Protein AF-A0A4Q7YV19-F1 (afdb_monomer)

pLDDT: mean 83.61, std 12.33, range [36.56, 94.12]

Radius of gyration: 17.51 Å; Cα contacts (8 Å, |Δi|>4): 183; chains: 1; bounding box: 44×40×46 Å

Nearest PDB structures (foldseek):
  6r10-assembly1_G  TM=2.548E-01  e=1.501E+00  Thermus thermophilus HB8
  8s89-assembly1_A  TM=2.712E-01  e=4.391E+00  synthetic construct
  7y4l-assembly1_b7  TM=2.427E-01  e=5.917E+00  Porphyridium purpureum
  5wk6-assembly1_A  TM=2.180E-01  e=9.534E+00  Pseudomonas aeruginosa PAO1

Sequence (147 aa):
MVWDDRQFHMEFRSQTLPALQATLHIYESTLTSLQFQKLLNALNADSVAHLPIFPEPQYPFGIPQAFFFTAQRSSDSKDVVGYLAWDKQSEISGLPPTSTPDTIKQKWLDSAVALQPITIWLHEIMGMNWQEVPPTRSSLCGVYPTE

Mean predicted aligned error: 7.44 Å

Structure (mmCIF, N/CA/C/O backbone):
data_AF-A0A4Q7YV19-F1
#
_entry.id   AF-A0A4Q7YV19-F1
#
loop_
_atom_site.group_PDB
_atom_site.id
_atom_site.type_symbol
_atom_site.label_atom_id
_atom_site.label_alt_id
_atom_site.label_comp_id
_atom_site.label_asym_id
_atom_site.label_entity_id
_atom_site.label_seq_id
_atom_site.pdbx_PDB_ins_code
_atom_site.Cartn_x
_atom_site.Cartn_y
_atom_site.Cartn_z
_atom_site.occupancy
_atom_site.B_iso_or_equiv
_atom_site.auth_seq_id
_atom_site.auth_comp_id
_atom_site.auth_asym_id
_atom_site.auth_atom_id
_atom_site.pdbx_PDB_model_num
ATOM 1 N N . MET A 1 1 ? -4.204 -3.856 7.355 1.00 62.31 1 MET A N 1
ATOM 2 C CA . MET A 1 1 ? -4.510 -5.214 6.836 1.00 62.31 1 MET A CA 1
ATOM 3 C C . MET A 1 1 ? -6.019 -5.332 6.674 1.00 62.31 1 MET A C 1
ATOM 5 O O . MET A 1 1 ? -6.714 -4.726 7.480 1.00 62.31 1 MET A O 1
ATOM 9 N N . VAL A 1 2 ? -6.512 -6.020 5.639 1.00 64.94 2 VAL A N 1
ATOM 10 C CA . VAL A 1 2 ? -7.948 -6.294 5.428 1.00 64.94 2 VAL A CA 1
ATOM 11 C C . VAL A 1 2 ? -8.145 -7.811 5.453 1.00 64.94 2 VAL A C 1
ATOM 13 O O . VAL A 1 2 ? -7.388 -8.511 4.784 1.00 64.94 2 VAL A O 1
ATOM 16 N N . TRP A 1 3 ? -9.112 -8.299 6.230 1.00 63.78 3 TRP A N 1
ATOM 17 C CA . TRP A 1 3 ? -9.446 -9.721 6.376 1.00 63.78 3 TRP A CA 1
ATOM 18 C C . TRP A 1 3 ? -10.627 -10.134 5.491 1.00 63.78 3 TRP A C 1
ATOM 20 O O . TRP A 1 3 ? -11.393 -9.295 5.009 1.00 63.78 3 TRP A O 1
ATOM 30 N N . ASP A 1 4 ? -10.779 -11.449 5.310 1.00 65.69 4 ASP A N 1
ATOM 31 C CA . ASP A 1 4 ? -11.800 -12.100 4.473 1.00 65.69 4 ASP A CA 1
ATOM 32 C C . ASP A 1 4 ? -13.250 -11.725 4.840 1.00 65.69 4 ASP A C 1
ATOM 34 O O . ASP A 1 4 ? -14.167 -11.876 4.034 1.00 65.69 4 ASP A O 1
ATOM 38 N N . ASP A 1 5 ? -13.477 -11.185 6.036 1.00 74.25 5 ASP A N 1
ATOM 39 C CA . ASP A 1 5 ? -14.779 -10.737 6.530 1.00 74.25 5 ASP A CA 1
ATOM 40 C C . ASP A 1 5 ? -15.016 -9.222 6.393 1.00 74.25 5 ASP A C 1
ATOM 42 O O . ASP A 1 5 ? -16.018 -8.707 6.898 1.00 74.25 5 ASP A O 1
ATOM 46 N N . ARG A 1 6 ? -14.150 -8.520 5.644 1.00 85.88 6 ARG A N 1
ATOM 47 C CA . ARG A 1 6 ? -14.149 -7.059 5.434 1.00 85.88 6 ARG A CA 1
ATOM 48 C C . ARG A 1 6 ? -13.668 -6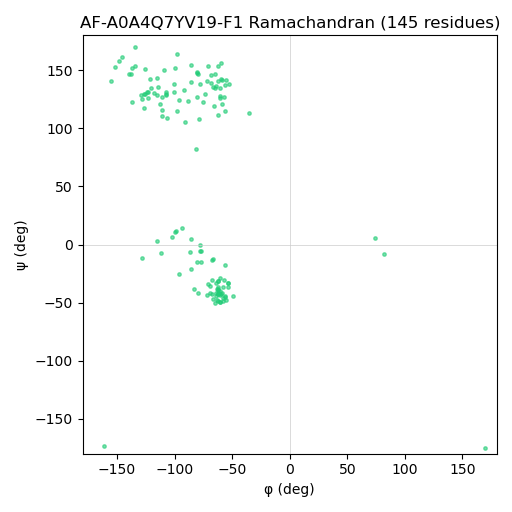.259 6.640 1.00 85.88 6 ARG A C 1
ATOM 50 O O . ARG A 1 6 ? -13.730 -5.028 6.596 1.00 85.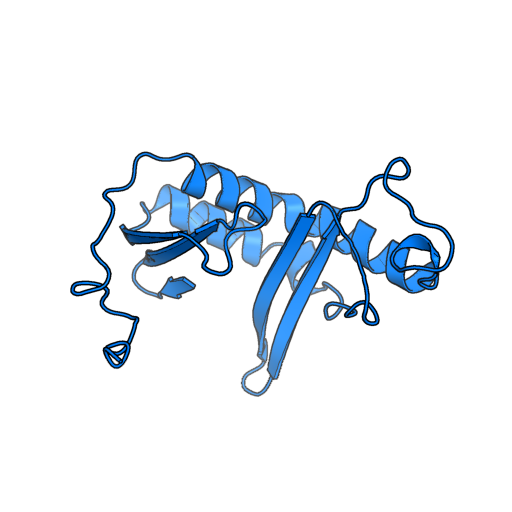88 6 ARG A O 1
ATOM 57 N N . GLN A 1 7 ? -13.192 -6.901 7.702 1.00 89.50 7 GLN A N 1
ATOM 58 C CA . GLN A 1 7 ? -12.555 -6.175 8.792 1.00 89.50 7 GLN A CA 1
ATOM 59 C C . GLN A 1 7 ? -11.229 -5.588 8.330 1.00 89.50 7 GLN A C 1
ATOM 61 O O . GLN A 1 7 ? -10.519 -6.177 7.512 1.00 89.50 7 GLN A O 1
ATOM 66 N N . PHE A 1 8 ? -10.885 -4.421 8.857 1.00 89.38 8 PHE A N 1
ATOM 67 C CA . PHE A 1 8 ? -9.575 -3.840 8.647 1.00 89.38 8 PHE A CA 1
ATOM 68 C C . PHE A 1 8 ? -8.987 -3.308 9.946 1.00 89.38 8 PHE A C 1
ATOM 70 O O . PHE A 1 8 ? -9.698 -2.894 10.860 1.00 89.38 8 PHE A O 1
ATOM 77 N N . HIS A 1 9 ? -7.660 -3.280 9.957 1.00 90.25 9 HIS A N 1
ATOM 78 C CA . HIS A 1 9 ? -6.842 -2.653 10.981 1.00 90.25 9 HIS A CA 1
ATOM 79 C C . HIS A 1 9 ? -5.870 -1.689 10.312 1.00 90.25 9 HIS A C 1
ATOM 81 O O . HIS A 1 9 ? -5.178 -2.056 9.346 1.00 90.25 9 HIS A O 1
ATOM 87 N N . MET A 1 10 ? -5.838 -0.465 10.824 1.00 90.81 10 MET A N 1
ATOM 88 C CA . MET A 1 10 ? -5.016 0.630 10.337 1.00 90.81 10 MET A CA 1
ATOM 89 C C . MET A 1 10 ? -4.236 1.241 11.497 1.00 90.81 10 MET A C 1
ATOM 91 O O . MET A 1 10 ? -4.821 1.688 12.480 1.00 90.81 10 MET A O 1
ATOM 95 N N . GLU A 1 11 ? -2.918 1.301 11.337 1.00 91.69 11 GLU A N 1
ATOM 96 C CA . GLU A 1 11 ? -2.022 2.013 12.241 1.00 91.69 11 GLU A CA 1
ATOM 97 C C . GLU A 1 11 ? -1.515 3.276 11.551 1.00 91.69 11 GLU A C 1
ATOM 99 O O . GLU A 1 11 ? -0.988 3.214 10.438 1.00 91.69 11 GLU A O 1
ATOM 104 N N . PHE A 1 12 ? -1.626 4.415 12.223 1.00 90.00 12 PHE A N 1
ATOM 105 C CA . PHE A 1 12 ? -0.996 5.656 11.801 1.00 90.00 12 PHE A CA 1
ATOM 106 C C . PHE A 1 12 ? 0.112 6.011 12.788 1.00 90.00 12 PHE A C 1
ATOM 108 O O . PHE A 1 12 ? -0.147 6.250 13.968 1.00 90.00 12 PHE A O 1
ATOM 115 N N . ARG A 1 13 ? 1.357 6.016 12.303 1.00 90.88 13 ARG A N 1
ATOM 116 C CA . ARG A 1 13 ? 2.547 6.336 13.095 1.00 90.88 13 ARG A CA 1
ATOM 117 C C . ARG A 1 13 ? 3.136 7.650 12.602 1.00 90.88 13 ARG A C 1
ATOM 119 O O . ARG A 1 13 ? 3.513 7.750 11.439 1.00 90.88 13 ARG A O 1
ATOM 126 N N . SER A 1 14 ? 3.234 8.637 13.485 1.00 90.06 14 SER A N 1
ATOM 127 C CA . SER A 1 14 ? 3.821 9.945 13.185 1.00 90.06 14 SER A CA 1
ATOM 128 C C . SER A 1 14 ? 4.965 10.245 14.143 1.00 90.06 14 SER A C 1
ATOM 130 O O . SER A 1 14 ? 4.810 10.111 15.353 1.00 90.06 14 SER A O 1
ATOM 132 N N . GLN A 1 15 ? 6.109 10.670 13.615 1.00 88.62 15 GLN A N 1
ATOM 133 C CA . GLN A 1 15 ? 7.267 11.074 14.406 1.00 88.62 15 GLN A CA 1
ATOM 134 C C . GLN A 1 15 ? 7.710 12.474 13.986 1.00 88.62 15 GLN A C 1
ATOM 136 O O . GLN A 1 15 ? 8.138 12.689 12.854 1.00 88.62 15 GLN A O 1
ATOM 141 N N . THR A 1 16 ? 7.643 13.422 14.918 1.00 89.44 16 THR A N 1
ATOM 142 C CA . THR A 1 16 ? 8.158 14.779 14.713 1.00 89.44 16 THR A CA 1
ATOM 143 C C . THR A 1 16 ? 9.543 14.876 15.331 1.00 89.44 16 THR A C 1
ATOM 145 O O . THR A 1 16 ? 9.687 14.781 16.548 1.00 89.44 16 THR A O 1
ATOM 148 N N . LEU A 1 17 ? 10.578 15.082 14.517 1.00 83.50 17 LEU A N 1
ATOM 149 C CA . LEU A 1 17 ? 11.936 15.257 15.034 1.00 83.50 17 LEU A CA 1
ATOM 150 C C . LEU A 1 17 ? 12.020 16.516 15.927 1.00 83.50 17 LEU A C 1
ATOM 152 O O . LEU A 1 17 ? 11.407 17.532 15.595 1.00 83.50 17 LEU A O 1
ATOM 156 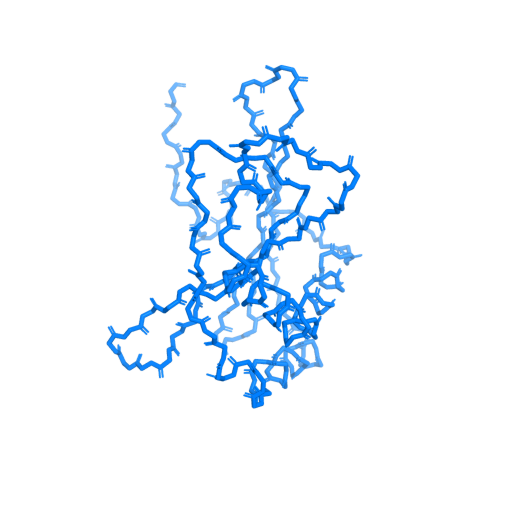N N . PRO A 1 18 ? 12.761 16.476 17.054 1.00 91.31 18 PRO A N 1
ATOM 157 C CA . PRO A 1 18 ? 13.706 15.432 17.467 1.00 91.31 18 PRO A CA 1
ATOM 158 C C . PRO A 1 18 ? 13.099 14.341 18.368 1.00 91.31 18 PRO A C 1
ATOM 160 O O . PRO A 1 18 ? 13.852 13.611 19.011 1.00 91.31 18 PRO A O 1
ATOM 163 N N . ALA A 1 19 ? 11.768 14.235 18.476 1.00 87.06 19 ALA A N 1
ATOM 164 C CA . ALA A 1 19 ? 11.153 13.219 19.324 1.00 87.06 19 ALA A CA 1
ATOM 165 C C . ALA A 1 19 ? 11.629 11.824 18.899 1.00 87.06 19 ALA A C 1
ATOM 167 O O . ALA A 1 19 ? 11.546 11.453 17.728 1.00 87.06 19 ALA A O 1
ATOM 168 N N . LEU A 1 20 ? 12.144 11.051 19.856 1.00 86.81 20 LEU A N 1
ATOM 169 C CA . LEU A 1 20 ? 12.690 9.714 19.599 1.00 86.81 20 LEU A CA 1
ATOM 170 C C . LEU A 1 20 ? 11.598 8.655 19.411 1.00 86.81 20 LEU A C 1
ATOM 172 O O . LEU A 1 20 ? 11.882 7.563 18.930 1.00 86.81 20 LEU A O 1
ATOM 176 N N . GLN A 1 21 ? 10.362 8.970 19.796 1.00 87.38 21 GLN A N 1
ATOM 177 C CA . GLN A 1 21 ? 9.224 8.061 19.742 1.00 87.38 21 GLN A CA 1
ATOM 178 C C . GLN A 1 21 ? 8.178 8.578 18.755 1.00 87.38 21 GLN A C 1
ATOM 180 O O . GLN A 1 21 ? 7.943 9.784 18.658 1.00 87.38 21 GLN A O 1
ATOM 185 N N . ALA A 1 22 ? 7.547 7.650 18.039 1.00 88.94 22 ALA A N 1
ATOM 186 C CA . ALA A 1 22 ? 6.407 7.942 17.183 1.00 88.94 22 ALA A CA 1
ATOM 187 C C . ALA A 1 22 ? 5.105 7.902 17.997 1.00 88.94 22 ALA A C 1
ATOM 189 O O . ALA A 1 22 ? 4.908 7.013 18.825 1.00 88.94 22 ALA A O 1
ATOM 190 N N . THR A 1 23 ? 4.193 8.830 17.727 1.00 89.56 23 THR A N 1
ATOM 191 C CA . THR A 1 23 ? 2.796 8.735 18.154 1.00 89.56 23 THR A CA 1
ATOM 192 C C . THR A 1 23 ? 2.090 7.692 17.296 1.00 89.56 23 THR A C 1
ATOM 194 O O . THR A 1 23 ? 2.185 7.743 16.069 1.00 89.56 23 THR A O 1
ATOM 197 N N . LEU A 1 24 ? 1.395 6.753 17.940 1.00 90.19 24 LEU A N 1
ATOM 198 C CA . LEU A 1 24 ? 0.628 5.688 17.298 1.00 90.19 24 LEU A CA 1
ATOM 199 C C . LEU A 1 24 ? -0.869 5.925 17.508 1.00 90.19 24 LEU A C 1
ATOM 201 O O . LEU A 1 24 ? -1.317 6.019 18.647 1.00 90.19 24 LEU A O 1
ATOM 205 N N . HIS A 1 25 ? -1.619 5.933 16.411 1.00 90.81 25 HIS A N 1
ATOM 206 C CA . HIS A 1 25 ? -3.078 5.877 16.394 1.00 90.81 25 HIS A CA 1
ATOM 207 C C . HIS A 1 25 ? -3.523 4.570 15.742 1.00 90.81 25 HIS A C 1
ATOM 209 O O . HIS A 1 25 ? -2.971 4.176 14.711 1.00 90.81 25 HIS A O 1
ATOM 215 N N . ILE A 1 26 ? -4.510 3.898 16.335 1.00 92.44 26 ILE A N 1
ATOM 216 C CA . ILE A 1 26 ? -5.022 2.610 15.852 1.00 92.44 26 ILE A CA 1
ATOM 217 C C . ILE A 1 26 ? -6.506 2.745 15.536 1.00 92.44 26 ILE A C 1
ATOM 219 O O . ILE A 1 26 ? -7.279 3.263 16.340 1.00 92.44 26 ILE A O 1
ATOM 223 N N . TYR A 1 27 ? -6.911 2.223 14.385 1.00 92.38 27 TYR A N 1
ATOM 224 C CA . TYR A 1 27 ? -8.301 2.179 13.952 1.00 92.38 27 TYR A CA 1
ATOM 225 C C . TYR A 1 27 ? -8.655 0.761 13.517 1.00 92.38 27 TYR A C 1
ATOM 227 O O . TYR A 1 27 ? -7.970 0.171 12.678 1.00 92.38 27 TYR A O 1
ATOM 235 N N . GLU A 1 28 ? -9.748 0.234 14.063 1.00 91.69 28 GLU A N 1
ATOM 236 C CA . GLU A 1 28 ? -10.314 -1.060 13.681 1.00 91.69 28 GLU A CA 1
ATOM 237 C C . GLU A 1 28 ? -11.781 -0.862 13.313 1.00 91.69 28 GLU A C 1
ATOM 239 O O . GLU A 1 28 ? -12.542 -0.221 14.044 1.00 91.69 28 GLU A O 1
ATOM 244 N N . SER A 1 29 ? -12.188 -1.370 12.154 1.00 91.94 29 SER A N 1
ATOM 245 C CA . SER A 1 29 ? -13.584 -1.303 11.726 1.00 91.94 29 SER A CA 1
ATOM 246 C C . SER A 1 29 ? -13.877 -2.320 10.625 1.00 91.94 29 SER A C 1
ATOM 248 O O . SER A 1 29 ? -13.051 -3.164 10.283 1.00 91.94 29 SER A O 1
ATOM 250 N N . THR A 1 30 ? -15.083 -2.258 10.070 1.00 92.50 30 THR A N 1
ATOM 251 C CA . THR A 1 30 ? -15.527 -3.107 8.964 1.00 92.50 30 THR A CA 1
ATOM 252 C C . THR A 1 30 ? -15.788 -2.252 7.735 1.00 92.50 30 THR A C 1
ATOM 254 O O . THR A 1 30 ? -16.536 -1.276 7.787 1.00 92.50 30 THR A O 1
ATOM 257 N N . LEU A 1 31 ? -15.195 -2.637 6.609 1.00 92.44 31 LEU A N 1
ATOM 258 C CA . LEU A 1 31 ? -15.478 -2.024 5.322 1.00 92.44 31 LEU A CA 1
ATOM 259 C C . LEU A 1 31 ? -16.921 -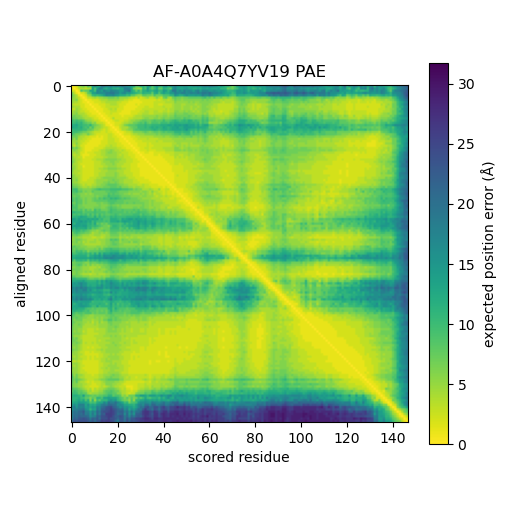2.330 4.912 1.00 92.44 31 LEU A C 1
ATOM 261 O O . LEU A 1 31 ? -17.394 -3.468 4.964 1.00 92.44 31 LEU A O 1
ATOM 265 N N . THR A 1 32 ? -17.615 -1.312 4.418 1.00 93.69 32 THR A N 1
ATOM 266 C CA . THR A 1 32 ? -18.884 -1.505 3.713 1.00 93.69 32 THR A CA 1
ATOM 267 C C . THR A 1 32 ? -18.672 -2.385 2.481 1.00 93.69 32 THR A C 1
ATOM 269 O O . THR A 1 32 ? -17.587 -2.415 1.894 1.00 93.69 32 THR A O 1
ATOM 272 N N . SER A 1 33 ? -19.730 -3.057 2.019 1.00 92.69 33 SER A N 1
ATOM 273 C CA . SER A 1 33 ? -19.668 -3.859 0.788 1.00 92.69 33 SER A CA 1
ATOM 274 C C . SER A 1 33 ? -19.150 -3.055 -0.408 1.00 92.69 33 SER A C 1
ATOM 276 O O . SER A 1 33 ? -18.383 -3.580 -1.207 1.00 92.69 33 SER A O 1
ATOM 278 N N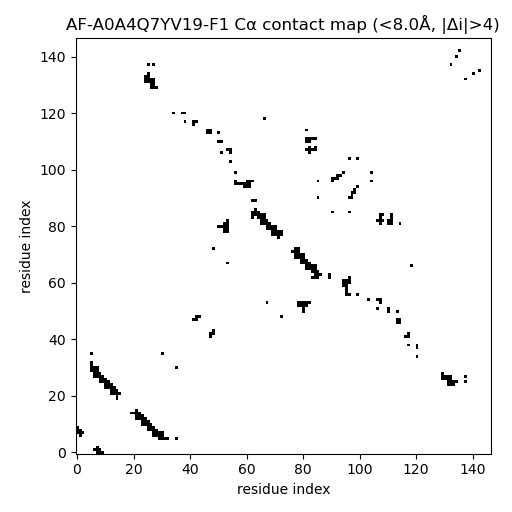 . LEU A 1 34 ? -19.513 -1.770 -0.508 1.00 93.19 34 LEU A N 1
ATOM 279 C CA . LEU A 1 34 ? -19.042 -0.893 -1.580 1.00 93.19 34 LEU A CA 1
ATOM 280 C C . LEU A 1 34 ? -17.533 -0.620 -1.480 1.00 93.19 34 LEU A C 1
ATOM 282 O O . LEU A 1 34 ? -16.827 -0.730 -2.479 1.00 93.19 34 LEU A O 1
ATOM 286 N N . GLN A 1 35 ? -17.031 -0.282 -0.289 1.00 93.81 35 GLN A N 1
ATOM 287 C CA . GLN A 1 35 ? -15.600 -0.038 -0.066 1.00 93.81 35 GLN A CA 1
ATOM 288 C C . GLN A 1 35 ? -14.768 -1.293 -0.331 1.00 93.81 35 GLN A C 1
ATOM 290 O O . GLN A 1 35 ? -13.718 -1.210 -0.963 1.00 93.81 35 GLN A O 1
ATOM 295 N N . PHE A 1 36 ? -15.245 -2.451 0.120 1.00 92.81 36 PHE A N 1
ATOM 296 C CA . PHE A 1 36 ? -14.561 -3.716 -0.107 1.00 92.81 36 PHE A CA 1
ATOM 297 C C . PHE A 1 36 ? -14.569 -4.117 -1.585 1.00 92.81 36 PHE A C 1
ATOM 299 O O . PHE A 1 36 ? -13.535 -4.493 -2.126 1.00 92.81 36 PHE A O 1
ATOM 306 N N . GLN A 1 37 ? -15.698 -3.953 -2.283 1.00 91.75 37 GLN A N 1
ATOM 307 C CA . GLN A 1 37 ? -15.769 -4.236 -3.716 1.00 91.75 37 GLN A CA 1
ATOM 308 C C . GLN A 1 37 ? -14.830 -3.334 -4.529 1.00 91.75 37 GLN A C 1
ATOM 310 O O . GLN A 1 37 ? -14.187 -3.809 -5.462 1.00 91.75 37 GLN A O 1
ATOM 315 N N . LYS A 1 38 ? -14.709 -2.048 -4.168 1.00 92.19 38 LYS A N 1
ATOM 316 C CA . LYS A 1 38 ? -13.726 -1.139 -4.779 1.00 92.19 38 LYS A CA 1
ATOM 317 C C . LYS A 1 38 ? -12.295 -1.662 -4.615 1.00 92.19 38 LYS A C 1
ATOM 319 O O . LYS A 1 38 ? -11.557 -1.681 -5.595 1.00 92.19 38 LYS A O 1
ATOM 324 N N . LEU A 1 39 ? -11.931 -2.119 -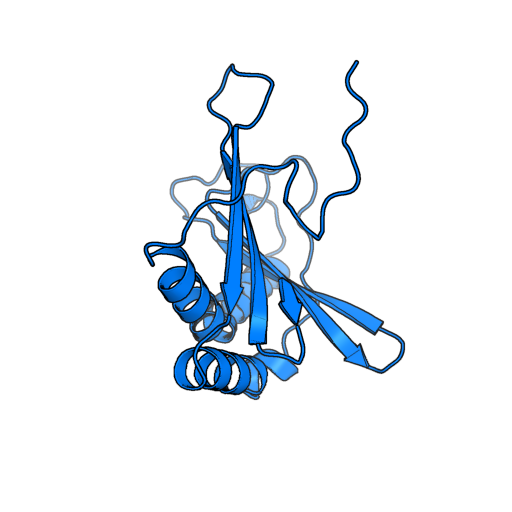3.412 1.00 91.62 39 LEU A N 1
ATOM 325 C CA . LEU A 1 39 ? -10.619 -2.719 -3.155 1.00 91.62 39 LEU A CA 1
ATOM 326 C C . LEU A 1 39 ? -10.393 -3.961 -4.021 1.00 91.62 39 LEU A C 1
ATOM 328 O O . LEU A 1 39 ? -9.368 -4.056 -4.687 1.00 91.62 39 LEU A O 1
ATOM 332 N N . LEU A 1 40 ? -11.356 -4.888 -4.051 1.00 90.00 40 LEU A N 1
ATOM 333 C CA . LEU A 1 40 ? -11.250 -6.105 -4.858 1.00 90.00 40 LEU A CA 1
ATOM 334 C C . LEU A 1 40 ? -11.097 -5.791 -6.347 1.00 90.00 40 LEU A C 1
ATOM 336 O O . LEU A 1 40 ? -10.267 -6.395 -7.016 1.00 90.00 40 LEU A O 1
ATOM 340 N N . ASN A 1 41 ? -11.861 -4.832 -6.869 1.00 91.62 41 ASN A N 1
ATOM 341 C CA . ASN A 1 41 ? -11.747 -4.422 -8.267 1.00 91.62 41 ASN A CA 1
ATOM 342 C C . ASN A 1 41 ? -10.366 -3.823 -8.569 1.00 91.62 41 ASN A C 1
ATOM 344 O O . ASN A 1 41 ? -9.814 -4.082 -9.632 1.00 91.62 41 ASN A O 1
ATOM 348 N N . ALA A 1 42 ? -9.804 -3.047 -7.637 1.00 91.12 42 ALA A N 1
ATOM 349 C CA . ALA A 1 42 ? -8.472 -2.472 -7.786 1.00 91.12 42 ALA A CA 1
ATOM 350 C C . ALA A 1 42 ? -7.366 -3.541 -7.715 1.00 91.12 42 ALA A C 1
ATOM 352 O O . ALA A 1 42 ? -6.441 -3.509 -8.520 1.00 91.12 42 ALA A O 1
ATOM 353 N N . LEU A 1 43 ? -7.473 -4.507 -6.796 1.00 88.06 43 LEU A N 1
ATOM 354 C CA . LEU A 1 43 ? -6.506 -5.602 -6.646 1.00 88.06 43 LEU A CA 1
ATOM 355 C C . LEU A 1 43 ? -6.535 -6.588 -7.819 1.00 88.06 43 LEU A C 1
ATOM 357 O O . LEU A 1 43 ? -5.487 -7.087 -8.218 1.00 88.06 43 LEU A O 1
ATOM 361 N N . ASN A 1 44 ? -7.719 -6.850 -8.376 1.00 87.44 44 ASN A N 1
ATOM 362 C CA . ASN A 1 44 ? -7.911 -7.767 -9.501 1.00 87.44 44 ASN A CA 1
ATOM 363 C C . ASN A 1 44 ? -7.710 -7.102 -10.871 1.00 87.44 44 ASN A C 1
ATOM 365 O O . ASN A 1 44 ? -7.954 -7.735 -11.895 1.00 87.44 44 ASN A O 1
ATOM 369 N N . ALA A 1 45 ? -7.299 -5.833 -10.918 1.00 88.62 45 ALA A N 1
ATOM 370 C CA . ALA A 1 45 ? -6.949 -5.198 -12.178 1.00 88.62 45 ALA A CA 1
ATOM 371 C C . ALA A 1 45 ? -5.714 -5.886 -12.783 1.00 88.62 45 ALA A C 1
ATOM 373 O O . ALA A 1 45 ? -4.710 -6.091 -12.094 1.00 88.62 45 ALA A O 1
ATOM 374 N N . ASP A 1 46 ? -5.752 -6.178 -14.087 1.00 84.94 46 ASP A N 1
ATOM 375 C CA . ASP A 1 46 ? -4.643 -6.835 -14.799 1.00 84.94 46 ASP A CA 1
ATOM 376 C C . ASP A 1 46 ? -3.307 -6.104 -14.603 1.00 84.94 46 ASP A C 1
ATOM 378 O O . ASP A 1 46 ? -2.251 -6.733 -14.508 1.00 84.94 46 ASP A O 1
ATOM 382 N N . SER A 1 47 ? -3.343 -4.775 -14.483 1.00 86.75 47 SER A N 1
ATOM 383 C CA . SER A 1 47 ? -2.163 -3.947 -14.228 1.00 86.75 47 SER A CA 1
ATOM 384 C C . SER A 1 47 ? -1.483 -4.256 -12.893 1.00 86.75 47 SER A C 1
ATOM 386 O O . SER A 1 47 ? -0.267 -4.133 -12.808 1.00 86.75 47 SER A O 1
ATOM 388 N N . VAL A 1 48 ? -2.233 -4.666 -11.864 1.00 85.81 48 VAL A N 1
ATOM 389 C CA . VAL A 1 48 ? -1.714 -4.990 -10.522 1.00 85.81 48 VAL A CA 1
ATOM 390 C C . VAL A 1 48 ? -1.178 -6.421 -10.468 1.00 85.81 48 VAL A C 1
ATOM 392 O O . VAL A 1 48 ? -0.124 -6.676 -9.871 1.00 85.81 48 VAL A O 1
ATOM 395 N N . ALA A 1 49 ? -1.855 -7.350 -11.150 1.00 83.69 49 ALA A N 1
ATOM 396 C CA . ALA A 1 49 ? -1.449 -8.752 -11.227 1.00 83.69 49 ALA A CA 1
ATOM 397 C C . ALA A 1 49 ? -0.035 -8.921 -11.815 1.00 83.69 49 ALA A C 1
ATOM 399 O O . ALA A 1 49 ? 0.740 -9.749 -11.337 1.00 83.69 49 ALA A O 1
ATOM 400 N N . HIS A 1 50 ? 0.329 -8.082 -12.789 1.00 86.38 50 HIS A N 1
ATOM 401 C CA . HIS A 1 50 ? 1.601 -8.160 -13.513 1.00 86.38 50 HIS A CA 1
ATOM 402 C C . HIS A 1 50 ? 2.675 -7.182 -13.015 1.00 86.38 50 HIS A C 1
ATOM 404 O O . HIS A 1 50 ? 3.710 -7.027 -13.666 1.00 86.38 50 HIS A O 1
ATOM 410 N N . LEU A 1 51 ? 2.466 -6.520 -11.870 1.00 88.56 51 LEU A N 1
ATOM 411 C CA . LEU A 1 51 ? 3.470 -5.601 -11.328 1.00 88.56 51 LEU A CA 1
ATOM 412 C C . LEU A 1 51 ? 4.804 -6.313 -11.069 1.00 88.56 51 LEU A C 1
ATOM 414 O O . LEU A 1 51 ? 4.807 -7.443 -10.563 1.00 88.56 51 LEU A O 1
ATOM 418 N N . PRO A 1 52 ? 5.946 -5.661 -11.327 1.00 88.00 52 PRO A N 1
ATOM 419 C CA . PRO A 1 52 ? 7.220 -6.194 -10.879 1.00 88.00 52 PRO A CA 1
ATOM 420 C C . PRO A 1 52 ? 7.256 -6.267 -9.345 1.00 88.00 52 PRO A C 1
ATOM 422 O O . PRO A 1 52 ? 6.600 -5.486 -8.653 1.00 88.00 52 PRO A O 1
ATOM 425 N N . ILE A 1 53 ? 8.060 -7.192 -8.817 1.00 90.31 53 ILE A N 1
ATOM 426 C CA . ILE A 1 53 ? 8.438 -7.177 -7.398 1.00 90.31 53 ILE A CA 1
ATOM 427 C C . ILE A 1 53 ? 9.080 -5.820 -7.101 1.00 90.31 53 ILE A C 1
ATOM 429 O O . ILE A 1 53 ? 9.871 -5.322 -7.911 1.00 90.31 53 ILE A O 1
ATOM 433 N N . PHE A 1 54 ? 8.719 -5.228 -5.964 1.00 91.31 54 PHE A N 1
ATOM 434 C CA . PHE A 1 54 ? 9.212 -3.931 -5.531 1.00 91.31 54 PHE A CA 1
ATOM 435 C C . PHE A 1 54 ? 10.748 -3.942 -5.475 1.00 91.31 54 PHE A C 1
ATOM 437 O O . PHE A 1 54 ? 11.324 -4.684 -4.677 1.00 91.31 54 PHE A O 1
ATOM 444 N N . PRO A 1 55 ? 11.432 -3.149 -6.318 1.00 87.56 55 PRO A N 1
ATOM 445 C CA . PRO A 1 55 ? 12.875 -3.045 -6.239 1.00 87.56 55 PRO A CA 1
ATOM 446 C C . PRO A 1 55 ? 13.231 -2.113 -5.082 1.00 87.56 55 PRO A C 1
ATOM 448 O O . PRO A 1 55 ? 13.013 -0.903 -5.172 1.00 87.56 55 PRO A O 1
ATOM 451 N N . GLU A 1 56 ? 13.749 -2.680 -3.995 1.00 85.25 56 GLU A N 1
ATOM 452 C CA . GLU A 1 56 ? 14.133 -1.914 -2.811 1.00 85.25 56 GLU A CA 1
ATOM 453 C C . GLU A 1 56 ? 15.281 -0.932 -3.120 1.00 85.25 56 GLU A C 1
ATOM 455 O O . GLU A 1 56 ? 16.245 -1.289 -3.808 1.00 85.25 56 GLU A O 1
ATOM 460 N N . PRO A 1 57 ? 15.200 0.316 -2.630 1.00 82.81 57 PRO A N 1
ATOM 461 C CA . PRO A 1 57 ? 16.288 1.280 -2.748 1.00 82.81 57 PRO A CA 1
ATOM 462 C C . PRO A 1 57 ? 17.466 0.888 -1.842 1.00 82.81 57 PRO A C 1
ATOM 464 O O . PRO A 1 57 ? 17.298 0.262 -0.797 1.00 82.81 57 PRO A O 1
ATOM 467 N N . GLN A 1 58 ? 18.677 1.307 -2.210 1.00 80.94 58 GLN A N 1
ATOM 468 C CA . GLN A 1 58 ? 19.854 1.114 -1.359 1.00 80.94 58 GLN A CA 1
ATOM 469 C C . GLN A 1 58 ? 19.878 2.140 -0.216 1.00 80.94 58 GLN A C 1
ATOM 471 O O . GLN A 1 58 ? 19.606 3.319 -0.429 1.00 80.94 58 GLN A O 1
ATOM 476 N N . TYR A 1 59 ? 20.223 1.709 0.999 1.00 75.38 59 TYR A N 1
ATOM 477 C CA . TYR A 1 59 ? 20.371 2.609 2.147 1.00 75.38 59 TYR A CA 1
ATOM 478 C C . TYR A 1 59 ? 21.736 3.325 2.148 1.00 75.38 59 TYR A C 1
ATOM 480 O O . TYR A 1 59 ? 22.738 2.714 1.769 1.00 75.38 59 TYR A O 1
ATOM 488 N N . PRO A 1 60 ? 21.812 4.576 2.645 1.00 78.56 60 PRO A N 1
ATOM 489 C CA . PRO A 1 60 ? 20.700 5.417 3.098 1.00 78.56 60 PRO A CA 1
ATOM 490 C C . PRO A 1 60 ? 19.967 6.082 1.921 1.00 78.56 60 PRO A C 1
ATOM 492 O O . PRO A 1 60 ? 20.586 6.469 0.933 1.00 78.56 60 PRO A O 1
ATOM 495 N N . PHE A 1 61 ? 18.656 6.277 2.055 1.00 74.50 61 PHE A N 1
ATOM 496 C CA . PHE A 1 61 ? 17.852 7.046 1.104 1.00 74.50 61 PHE A CA 1
ATOM 497 C C . PHE A 1 61 ? 16.869 7.956 1.842 1.00 74.50 61 PHE A C 1
ATOM 499 O O . PHE A 1 61 ? 16.452 7.658 2.961 1.00 74.50 61 PHE A O 1
ATOM 506 N N . GLY A 1 62 ? 16.513 9.073 1.211 1.00 73.12 62 GLY A N 1
ATOM 507 C CA . GLY A 1 62 ? 15.480 9.990 1.682 1.00 73.12 62 GLY A CA 1
ATOM 508 C C . GLY A 1 62 ? 14.439 10.147 0.587 1.00 73.12 62 GLY A C 1
ATOM 509 O O . GLY A 1 62 ? 14.789 10.447 -0.550 1.00 73.12 62 GLY A O 1
ATOM 510 N N . ILE A 1 63 ? 13.173 9.910 0.914 1.00 75.69 63 ILE A N 1
ATOM 511 C CA . ILE A 1 63 ? 12.068 10.046 -0.035 1.00 75.69 63 ILE A CA 1
ATOM 512 C C . ILE A 1 63 ? 10.876 10.730 0.633 1.00 75.69 63 ILE A C 1
ATOM 514 O O . ILE A 1 63 ? 10.643 10.516 1.825 1.00 75.69 63 ILE A O 1
ATOM 518 N N . PRO A 1 64 ? 10.105 11.530 -0.118 1.00 76.50 64 PRO A N 1
ATOM 519 C CA . PRO A 1 64 ? 8.925 12.194 0.421 1.00 76.50 64 PRO A CA 1
ATOM 520 C C . PRO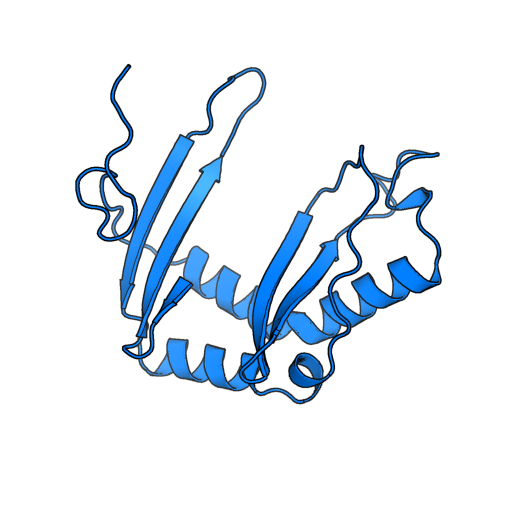 A 1 64 ? 7.775 11.215 0.692 1.00 76.50 64 PRO A C 1
ATOM 522 O O . PRO A 1 64 ? 7.021 11.415 1.641 1.00 76.50 64 PRO A O 1
ATOM 525 N N . GLN A 1 65 ? 7.624 10.157 -0.117 1.00 83.19 65 GLN A N 1
ATOM 526 C CA . GLN A 1 65 ? 6.532 9.196 0.035 1.00 83.19 65 GLN A CA 1
ATOM 527 C C . GLN A 1 65 ? 6.891 7.823 -0.552 1.00 83.19 65 GLN A C 1
ATOM 529 O O . GLN A 1 65 ? 7.486 7.718 -1.623 1.00 83.19 65 GLN A O 1
ATOM 534 N N . ALA A 1 66 ? 6.474 6.757 0.130 1.00 88.75 66 ALA A N 1
ATOM 535 C CA . ALA A 1 66 ? 6.499 5.386 -0.372 1.00 88.75 66 ALA A CA 1
ATOM 536 C C . ALA A 1 66 ? 5.110 4.769 -0.259 1.00 88.75 66 ALA A C 1
ATOM 538 O O . ALA A 1 66 ? 4.359 5.086 0.664 1.00 88.75 66 ALA A O 1
ATOM 539 N N . PHE A 1 67 ? 4.803 3.841 -1.157 1.00 91.06 67 PHE A N 1
ATOM 540 C CA . PHE A 1 67 ? 3.631 2.989 -1.043 1.00 91.06 67 PHE A CA 1
ATOM 541 C C . PHE A 1 67 ? 4.019 1.562 -1.401 1.00 91.06 67 PHE A C 1
ATOM 543 O O . PHE A 1 67 ? 4.512 1.308 -2.497 1.00 91.06 67 PHE A O 1
ATOM 550 N N . PHE A 1 68 ? 3.795 0.624 -0.489 1.00 90.81 68 PHE A N 1
ATOM 551 C CA . PHE A 1 68 ? 4.034 -0.791 -0.734 1.00 90.81 68 PHE A CA 1
ATOM 552 C C . PHE A 1 68 ? 3.106 -1.652 0.120 1.00 90.81 68 PHE A C 1
ATOM 554 O O . PHE A 1 68 ? 2.677 -1.253 1.201 1.00 90.81 68 PHE A O 1
ATOM 561 N N . PHE A 1 69 ? 2.802 -2.847 -0.370 1.00 87.56 69 PHE A N 1
ATOM 562 C CA . PHE A 1 69 ? 2.063 -3.870 0.358 1.00 87.56 69 PHE A CA 1
ATOM 563 C C . PHE A 1 69 ? 2.566 -5.260 -0.030 1.00 87.56 69 PHE A C 1
ATOM 565 O O . PHE A 1 69 ? 3.215 -5.446 -1.059 1.00 87.56 69 PHE A O 1
ATOM 572 N N . THR A 1 70 ? 2.268 -6.250 0.805 1.00 88.19 70 THR A N 1
ATOM 573 C CA . THR A 1 70 ? 2.557 -7.651 0.499 1.00 88.19 70 THR A CA 1
ATOM 574 C C . THR A 1 70 ? 1.386 -8.260 -0.262 1.00 88.19 70 THR A C 1
ATOM 576 O O . THR A 1 70 ? 0.262 -8.272 0.237 1.00 88.19 70 THR A O 1
ATOM 579 N N . ALA A 1 71 ? 1.658 -8.795 -1.447 1.00 83.94 71 ALA A N 1
ATOM 580 C CA . ALA A 1 71 ? 0.711 -9.543 -2.256 1.00 83.94 71 ALA A CA 1
ATOM 581 C C . ALA A 1 71 ? 1.070 -11.033 -2.233 1.00 83.94 71 ALA A C 1
ATOM 583 O O . ALA A 1 71 ? 2.216 -11.411 -2.474 1.00 83.94 71 ALA A O 1
ATOM 584 N N . GLN A 1 72 ? 0.088 -11.893 -1.973 1.00 82.81 72 GLN A N 1
ATOM 585 C CA . GLN A 1 72 ? 0.250 -13.332 -2.161 1.00 82.81 72 GLN A CA 1
ATOM 586 C C . GLN A 1 72 ? -0.183 -13.692 -3.583 1.00 82.81 72 GLN A C 1
ATOM 588 O O . GLN A 1 72 ? -1.371 -13.679 -3.891 1.00 82.81 72 GLN A O 1
ATOM 593 N N . ARG A 1 73 ? 0.786 -13.963 -4.462 1.00 75.31 73 ARG A N 1
ATOM 594 C CA . ARG A 1 73 ? 0.532 -14.284 -5.880 1.00 75.31 73 ARG A CA 1
ATOM 595 C C . ARG A 1 73 ? 0.489 -15.779 -6.161 1.00 75.31 73 ARG A C 1
ATOM 597 O O . ARG A 1 73 ? -0.143 -16.206 -7.120 1.00 75.31 73 ARG A O 1
ATOM 604 N N . SER A 1 74 ? 1.162 -16.567 -5.331 1.00 78.19 74 SER A N 1
ATOM 605 C CA . SER A 1 74 ? 1.151 -18.026 -5.379 1.00 78.19 74 SER A CA 1
ATOM 606 C C . SER A 1 74 ? 0.974 -18.592 -3.969 1.00 78.19 74 SER A C 1
ATOM 608 O O . SER A 1 74 ? 1.055 -17.851 -2.985 1.00 78.19 74 SER A O 1
ATOM 610 N N . SER A 1 75 ? 0.729 -19.900 -3.845 1.00 78.56 75 SER A N 1
ATOM 611 C CA . SER A 1 75 ? 0.637 -20.553 -2.530 1.00 78.56 75 SER A CA 1
ATOM 612 C C . SER A 1 75 ? 1.906 -20.354 -1.697 1.00 78.56 75 SER A C 1
ATOM 614 O O . SER A 1 75 ? 1.814 -20.228 -0.477 1.00 78.56 75 SER A O 1
ATOM 616 N N . ASP A 1 76 ? 3.057 -20.238 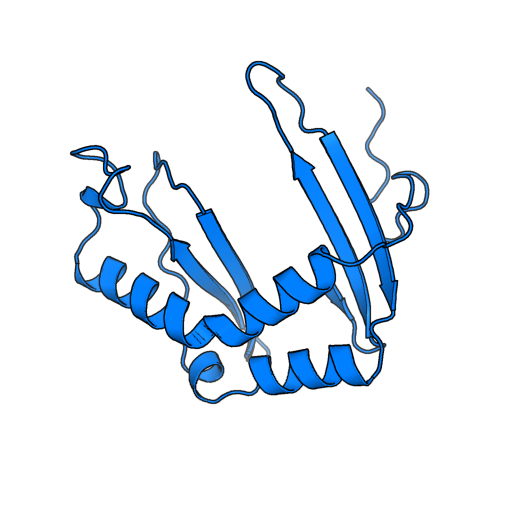-2.364 1.00 81.75 76 ASP A N 1
ATOM 617 C CA . ASP A 1 76 ? 4.373 -20.338 -1.735 1.00 81.75 76 ASP A CA 1
ATOM 618 C C . ASP A 1 76 ? 5.136 -19.002 -1.717 1.00 81.75 76 ASP A C 1
ATOM 620 O O . ASP A 1 76 ? 6.186 -18.908 -1.083 1.00 81.75 76 ASP A O 1
ATOM 624 N N . SER A 1 77 ? 4.625 -17.954 -2.381 1.00 79.94 77 SER A N 1
ATOM 625 C CA . SER A 1 77 ? 5.288 -16.647 -2.455 1.00 79.94 77 SER A CA 1
ATOM 626 C C . SER A 1 77 ? 4.416 -15.490 -1.970 1.00 79.94 77 SER A C 1
ATOM 628 O O . SER A 1 77 ? 3.263 -15.302 -2.374 1.00 79.94 77 SER A O 1
ATOM 630 N N . LYS A 1 78 ? 5.022 -14.678 -1.101 1.00 85.94 78 LYS A N 1
ATOM 631 C CA . LYS A 1 78 ? 4.551 -13.354 -0.705 1.00 85.94 78 LYS A CA 1
ATOM 632 C C . LYS A 1 78 ? 5.525 -12.337 -1.277 1.00 85.94 78 LYS A C 1
ATOM 634 O O . LYS A 1 78 ? 6.658 -12.249 -0.814 1.00 85.94 78 LYS A O 1
ATOM 639 N N . ASP A 1 79 ? 5.066 -11.578 -2.258 1.00 89.19 79 ASP A N 1
ATOM 640 C CA . ASP A 1 79 ? 5.879 -10.572 -2.925 1.00 89.19 79 ASP A CA 1
ATOM 641 C C . ASP A 1 79 ? 5.538 -9.195 -2.364 1.00 89.19 79 ASP A C 1
ATOM 643 O O . ASP A 1 79 ? 4.369 -8.862 -2.156 1.00 89.19 79 ASP A O 1
ATOM 647 N N . VAL A 1 80 ? 6.553 -8.369 -2.127 1.00 90.56 80 VAL A N 1
ATOM 648 C CA . VAL A 1 80 ? 6.331 -6.946 -1.865 1.00 90.56 80 VAL A CA 1
ATOM 649 C C . VAL A 1 80 ? 6.131 -6.259 -3.208 1.00 90.56 80 VAL A C 1
ATOM 651 O O . VAL A 1 80 ? 6.946 -6.401 -4.118 1.00 90.56 80 VAL A O 1
ATOM 654 N N . VAL A 1 81 ? 5.039 -5.518 -3.336 1.00 91.56 81 VAL A N 1
ATOM 655 C CA . VAL A 1 81 ? 4.725 -4.691 -4.503 1.00 91.56 81 VAL A CA 1
ATOM 656 C C . VAL A 1 81 ? 4.563 -3.255 -4.046 1.00 91.56 81 VAL A C 1
ATOM 658 O O . VAL A 1 81 ? 4.054 -2.998 -2.956 1.00 91.56 81 VAL A O 1
ATOM 661 N N . GLY A 1 82 ? 5.015 -2.306 -4.857 1.00 93.75 82 GLY A N 1
ATOM 662 C CA . GLY A 1 82 ? 5.014 -0.913 -4.448 1.00 93.75 82 GLY A CA 1
ATOM 663 C C . GLY A 1 82 ? 5.788 0.004 -5.372 1.00 93.75 82 GLY A C 1
ATOM 664 O O . GLY A 1 82 ? 6.299 -0.403 -6.419 1.00 93.75 82 GLY A O 1
ATOM 665 N N . TYR A 1 83 ? 5.881 1.254 -4.948 1.00 92.88 83 TYR A N 1
ATOM 666 C CA . TYR A 1 83 ? 6.667 2.292 -5.581 1.00 92.88 83 TYR A CA 1
ATOM 667 C C . TYR A 1 83 ? 7.194 3.278 -4.539 1.00 92.88 83 TYR A C 1
ATOM 669 O O . TYR A 1 83 ? 6.640 3.443 -3.448 1.00 92.88 83 TYR A O 1
ATOM 677 N N . LEU A 1 84 ? 8.266 3.966 -4.914 1.00 89.62 84 LEU A N 1
ATOM 678 C CA . LEU A 1 84 ? 8.706 5.176 -4.238 1.00 89.62 84 LEU A CA 1
ATOM 679 C C . LEU A 1 84 ? 8.246 6.357 -5.076 1.00 89.62 84 LEU A C 1
ATOM 681 O O . LEU A 1 84 ? 8.446 6.362 -6.289 1.00 89.62 84 LEU A O 1
ATOM 685 N N . ALA A 1 85 ? 7.615 7.336 -4.439 1.00 82.94 85 ALA A N 1
ATOM 686 C CA . ALA A 1 85 ? 7.362 8.617 -5.066 1.00 82.94 85 ALA A CA 1
ATOM 687 C C . ALA A 1 85 ? 8.530 9.539 -4.732 1.00 82.94 85 ALA A C 1
ATOM 689 O O . ALA A 1 85 ? 8.943 9.657 -3.576 1.00 82.94 85 ALA A O 1
ATOM 690 N N . TRP A 1 86 ? 9.048 10.210 -5.746 1.00 78.31 86 TRP A N 1
ATOM 691 C CA . TRP A 1 86 ? 10.013 11.275 -5.558 1.00 78.31 86 TRP A CA 1
ATOM 692 C C . TRP A 1 86 ? 9.692 12.403 -6.516 1.00 78.31 86 TRP A C 1
ATOM 694 O O . TRP A 1 86 ? 9.190 12.184 -7.620 1.00 78.31 86 TRP A O 1
ATOM 704 N N . ASP A 1 87 ? 9.966 13.619 -6.072 1.00 72.50 87 ASP A N 1
ATOM 705 C CA . ASP A 1 87 ? 9.950 14.774 -6.946 1.00 72.50 87 ASP A CA 1
ATOM 706 C C . ASP A 1 87 ? 11.398 15.100 -7.345 1.00 72.50 87 ASP A C 1
ATOM 708 O O . ASP A 1 87 ? 12.351 14.811 -6.622 1.00 72.50 87 ASP A O 1
ATOM 712 N N . LYS A 1 88 ? 11.581 15.707 -8.521 1.00 69.00 88 LYS A N 1
ATOM 713 C CA . LYS A 1 88 ? 12.915 16.148 -8.963 1.00 69.00 88 LYS A CA 1
ATOM 714 C C . LYS A 1 88 ? 13.480 17.290 -8.107 1.00 69.00 88 LYS A C 1
ATOM 716 O O . LYS A 1 88 ? 14.642 17.645 -8.250 1.00 69.00 88 LYS A O 1
ATOM 721 N N . GLN A 1 89 ? 12.649 17.916 -7.275 1.00 68.25 89 GLN A N 1
ATOM 722 C CA . GLN A 1 89 ? 13.003 19.096 -6.484 1.00 68.25 89 GLN A CA 1
ATOM 723 C C . GLN A 1 89 ? 13.668 18.717 -5.148 1.00 68.25 89 GLN A C 1
ATOM 725 O O . GLN A 1 89 ? 14.401 19.522 -4.583 1.00 68.25 89 GLN A O 1
ATOM 730 N N . SER A 1 90 ? 13.453 17.488 -4.682 1.00 66.25 90 SER A N 1
ATOM 731 C CA . SER A 1 90 ? 13.976 16.874 -3.459 1.00 66.25 90 SER A CA 1
ATOM 732 C C . SER A 1 90 ? 15.139 15.918 -3.737 1.00 66.25 90 SER A C 1
ATOM 734 O O . SER A 1 90 ? 15.625 15.250 -2.824 1.00 66.25 90 SER A O 1
ATOM 736 N N . GLU A 1 91 ? 15.620 15.862 -4.984 1.00 73.94 91 GLU A N 1
ATOM 737 C CA . GLU A 1 91 ? 16.761 15.038 -5.376 1.00 73.94 91 GLU A CA 1
ATOM 738 C C . GLU A 1 91 ? 18.050 15.524 -4.700 1.00 73.94 91 GLU A C 1
ATOM 740 O O . GLU A 1 91 ? 18.528 16.639 -4.918 1.00 73.94 91 GLU A O 1
ATOM 745 N N . ILE A 1 92 ? 18.654 14.646 -3.901 1.00 72.81 92 ILE A N 1
ATOM 746 C CA . ILE A 1 92 ? 20.002 14.841 -3.369 1.00 72.81 92 ILE A CA 1
ATOM 747 C C . ILE A 1 92 ? 20.973 14.089 -4.281 1.00 72.81 92 ILE A C 1
ATOM 749 O O . ILE A 1 92 ? 20.816 12.889 -4.529 1.00 72.81 92 ILE A O 1
ATOM 753 N N . SER A 1 93 ? 21.977 14.794 -4.807 1.00 76.88 93 SER A N 1
ATOM 754 C CA . SER A 1 93 ? 22.987 14.191 -5.683 1.00 76.88 93 SER A CA 1
ATOM 755 C C . SER A 1 93 ? 23.757 13.087 -4.954 1.00 76.88 93 SER A C 1
ATOM 757 O O . SER A 1 93 ? 24.171 13.255 -3.808 1.00 76.88 93 SER A O 1
ATOM 759 N N . GLY A 1 94 ? 23.944 11.948 -5.623 1.00 72.50 94 GLY A N 1
ATOM 760 C CA . GLY A 1 94 ? 24.666 10.794 -5.081 1.00 72.50 94 GLY A CA 1
ATOM 761 C C . GLY A 1 94 ? 23.854 9.881 -4.155 1.00 72.50 94 GLY A C 1
ATOM 762 O O . GLY A 1 94 ? 24.328 8.789 -3.850 1.00 72.50 94 GLY A O 1
ATOM 763 N N . LEU A 1 95 ? 22.632 10.258 -3.765 1.00 74.56 95 LEU A N 1
ATOM 764 C CA . LEU A 1 95 ? 21.740 9.415 -2.963 1.00 74.56 95 LEU A CA 1
ATOM 765 C C . LEU A 1 95 ? 20.556 8.904 -3.796 1.00 74.56 95 LEU A C 1
ATOM 767 O O . LEU A 1 95 ? 20.132 9.584 -4.736 1.00 74.56 95 LEU A O 1
ATOM 771 N N . PRO A 1 96 ? 19.998 7.719 -3.489 1.00 73.06 96 PRO A N 1
ATOM 772 C CA . PRO A 1 96 ? 18.724 7.309 -4.055 1.00 73.06 96 PRO A CA 1
ATOM 773 C C . PRO A 1 96 ? 17.632 8.319 -3.674 1.00 73.06 96 PRO A C 1
ATOM 775 O O . PRO A 1 96 ? 17.642 8.831 -2.552 1.00 73.06 96 PRO A O 1
ATOM 778 N N . PRO A 1 97 ? 16.693 8.607 -4.587 1.00 74.94 97 PRO A N 1
ATOM 779 C CA . PRO A 1 97 ? 16.476 7.928 -5.868 1.00 74.94 97 PRO A CA 1
ATOM 780 C C . PRO A 1 97 ? 17.417 8.379 -7.000 1.00 74.94 97 PRO A C 1
ATOM 782 O O . PRO A 1 97 ? 17.550 7.657 -7.983 1.00 74.94 97 PRO A O 1
ATOM 785 N N . THR A 1 98 ? 18.131 9.501 -6.877 1.00 80.62 98 THR A N 1
ATOM 786 C CA . THR A 1 98 ? 18.988 10.081 -7.933 1.00 80.62 98 THR A CA 1
ATOM 787 C C . THR A 1 98 ? 20.039 9.103 -8.468 1.00 80.62 98 THR A C 1
ATOM 789 O O . THR A 1 98 ? 20.162 8.935 -9.683 1.00 80.62 98 THR A O 1
ATOM 792 N N . SER A 1 99 ? 20.760 8.415 -7.575 1.00 81.69 99 SER A N 1
ATOM 793 C CA . SER A 1 99 ? 21.812 7.443 -7.928 1.00 81.69 99 SER A CA 1
ATOM 794 C C . SER A 1 99 ? 21.286 6.078 -8.384 1.00 81.69 99 SER A C 1
ATOM 796 O O . SER A 1 99 ? 22.063 5.224 -8.810 1.00 81.69 99 SER A O 1
ATOM 798 N N . THR A 1 100 ? 19.972 5.852 -8.308 1.00 85.88 100 THR A N 1
ATOM 799 C CA . THR A 1 100 ? 19.360 4.585 -8.719 1.00 85.88 100 THR A CA 1
ATOM 800 C C . THR A 1 100 ? 19.379 4.447 -10.250 1.00 85.88 100 THR A C 1
ATOM 802 O O . THR A 1 100 ? 19.113 5.434 -10.940 1.00 85.88 100 THR A O 1
ATOM 805 N N . PRO A 1 101 ? 19.647 3.249 -10.812 1.00 89.69 101 PRO A N 1
ATOM 806 C CA . PRO A 1 101 ? 19.578 3.028 -12.255 1.00 89.69 101 PRO A CA 1
ATOM 807 C C . PRO A 1 101 ? 18.214 3.406 -12.846 1.00 89.69 101 PRO A C 1
ATOM 809 O O . PRO A 1 101 ? 17.171 3.103 -12.261 1.00 89.69 101 PRO A O 1
ATOM 812 N N . ASP A 1 102 ? 18.206 3.997 -14.042 1.00 89.44 102 ASP A N 1
ATOM 813 C CA . ASP A 1 102 ? 16.969 4.475 -14.680 1.00 89.44 102 ASP A CA 1
ATOM 814 C C . ASP A 1 102 ? 15.956 3.355 -14.943 1.00 89.44 102 ASP A C 1
ATOM 816 O O . ASP A 1 102 ? 14.751 3.573 -14.864 1.00 89.44 102 ASP A O 1
ATOM 820 N N . THR A 1 103 ? 16.424 2.124 -15.157 1.00 90.31 103 THR A N 1
ATOM 821 C CA . THR A 1 103 ? 15.555 0.946 -15.297 1.00 90.31 103 THR A CA 1
ATOM 822 C C . THR A 1 103 ? 14.763 0.640 -14.026 1.00 90.31 103 THR A C 1
ATOM 824 O O . THR A 1 103 ? 13.634 0.164 -14.108 1.00 90.31 103 THR A O 1
ATOM 827 N N . ILE A 1 104 ? 15.326 0.912 -12.847 1.00 90.31 104 ILE A N 1
ATOM 828 C CA . ILE A 1 104 ? 14.648 0.735 -11.559 1.00 90.31 104 ILE A CA 1
ATOM 829 C C . ILE A 1 104 ? 13.704 1.908 -11.291 1.00 90.31 104 ILE A C 1
ATOM 831 O O . ILE A 1 104 ? 12.561 1.683 -10.900 1.00 90.31 104 ILE A O 1
ATOM 835 N N . LYS A 1 105 ? 14.133 3.142 -11.591 1.00 88.19 105 LYS A N 1
ATOM 836 C CA . LYS A 1 105 ? 13.255 4.321 -11.529 1.00 88.19 105 LYS A CA 1
ATOM 837 C C . LYS A 1 105 ? 12.013 4.133 -12.399 1.00 88.19 105 LYS A C 1
ATOM 839 O O . LYS A 1 105 ? 10.905 4.383 -11.937 1.00 88.19 105 LYS A O 1
ATOM 844 N N . GLN A 1 106 ? 12.180 3.633 -13.624 1.00 89.38 106 GLN A N 1
ATOM 845 C CA . GLN A 1 106 ? 11.057 3.375 -14.521 1.00 89.38 106 GLN A CA 1
ATOM 846 C C . GLN A 1 106 ? 10.087 2.347 -13.931 1.00 89.38 106 GLN A C 1
ATOM 848 O O . GLN A 1 106 ? 8.885 2.583 -13.940 1.00 89.38 106 GLN A O 1
ATOM 853 N N . LYS A 1 107 ? 10.590 1.268 -13.314 1.00 91.69 107 LYS A N 1
ATOM 854 C CA . LYS A 1 107 ? 9.733 0.301 -12.607 1.00 91.69 107 LYS A CA 1
ATOM 855 C C . LYS A 1 107 ? 8.926 0.950 -11.484 1.00 91.69 107 LYS A C 1
ATOM 857 O O . LYS A 1 107 ? 7.756 0.626 -11.335 1.00 91.69 107 LYS A O 1
ATOM 862 N N . TRP A 1 108 ? 9.517 1.854 -10.699 1.00 91.62 108 TRP A N 1
ATOM 863 C CA . TRP A 1 108 ? 8.765 2.584 -9.674 1.00 91.62 108 TRP A CA 1
ATOM 864 C C . TRP A 1 108 ? 7.678 3.476 -10.285 1.00 91.62 108 TRP A C 1
ATOM 866 O O . TRP A 1 108 ? 6.564 3.489 -9.769 1.00 91.62 108 TRP A O 1
ATOM 876 N N . LEU A 1 109 ? 7.966 4.176 -11.387 1.00 90.56 109 LEU A N 1
ATOM 877 C CA . LEU A 1 109 ? 6.979 5.009 -12.086 1.00 90.56 109 LEU A CA 1
ATOM 878 C C . LEU A 1 109 ? 5.820 4.175 -12.645 1.00 90.56 109 LEU A C 1
ATOM 880 O O . LEU A 1 109 ? 4.658 4.512 -12.417 1.00 90.56 109 LEU A O 1
ATOM 884 N N . ASP A 1 110 ? 6.125 3.069 -13.319 1.00 91.56 110 ASP A N 1
ATOM 885 C CA . ASP A 1 110 ? 5.119 2.167 -13.883 1.00 91.56 110 ASP A CA 1
ATOM 886 C C . ASP A 1 110 ? 4.251 1.560 -12.768 1.00 91.56 110 ASP A C 1
ATOM 888 O O . ASP A 1 110 ? 3.020 1.543 -12.865 1.00 91.56 110 ASP A O 1
ATOM 892 N N . SER A 1 111 ? 4.880 1.147 -11.659 1.00 93.69 111 SER A N 1
ATOM 893 C CA . SER A 1 111 ? 4.173 0.687 -10.463 1.00 93.69 111 SER A CA 1
ATOM 894 C C . SER A 1 111 ? 3.274 1.768 -9.865 1.00 93.69 111 SER A C 1
ATOM 896 O O . SER A 1 111 ? 2.159 1.454 -9.461 1.00 93.69 111 SER A O 1
ATOM 898 N N . ALA A 1 112 ? 3.710 3.030 -9.822 1.00 92.62 112 ALA A N 1
ATOM 899 C CA . ALA A 1 112 ? 2.908 4.131 -9.289 1.00 92.62 112 ALA A CA 1
ATOM 900 C C . ALA A 1 112 ? 1.619 4.350 -10.093 1.00 92.62 112 ALA A C 1
ATOM 902 O O . ALA A 1 112 ? 0.550 4.533 -9.510 1.00 92.62 112 ALA A O 1
ATOM 903 N N . VAL A 1 113 ? 1.703 4.278 -11.425 1.00 92.44 113 VAL A N 1
ATOM 904 C CA . VAL A 1 113 ? 0.535 4.392 -12.312 1.00 92.44 113 VAL A CA 1
ATOM 905 C C . VAL A 1 113 ? -0.422 3.221 -12.097 1.00 92.44 113 VAL A C 1
ATOM 907 O O . VAL A 1 113 ? -1.614 3.423 -11.875 1.00 92.44 113 VAL A O 1
ATOM 910 N N . ALA A 1 114 ? 0.093 1.993 -12.116 1.00 93.31 114 ALA A N 1
ATOM 911 C CA . ALA A 1 114 ? -0.729 0.795 -11.972 1.00 93.31 114 ALA A CA 1
ATOM 912 C C . ALA A 1 114 ? -1.357 0.653 -10.572 1.00 93.31 114 ALA A C 1
ATOM 914 O O . ALA A 1 114 ? -2.457 0.113 -10.453 1.00 93.31 114 ALA A O 1
ATOM 915 N N . LEU A 1 115 ? -0.695 1.156 -9.524 1.00 94.12 115 LEU A N 1
ATOM 916 C CA . LEU A 1 115 ? -1.183 1.127 -8.141 1.00 94.12 115 LEU A CA 1
ATOM 917 C C . LEU A 1 115 ? -2.080 2.313 -7.772 1.00 94.12 115 LEU A C 1
ATOM 919 O O . LEU A 1 115 ? -2.691 2.290 -6.702 1.00 94.12 115 LEU A O 1
ATOM 923 N N . GLN A 1 116 ? -2.226 3.310 -8.650 1.00 93.38 116 GLN A N 1
ATOM 924 C CA . GLN A 1 116 ? -3.031 4.504 -8.390 1.00 93.38 116 GLN A CA 1
ATOM 925 C C . GLN A 1 116 ? -4.448 4.193 -7.862 1.00 93.38 116 GLN A C 1
ATOM 927 O O . GLN A 1 116 ? -4.847 4.832 -6.886 1.00 93.38 116 GLN A O 1
ATOM 932 N N . PRO A 1 117 ? -5.216 3.222 -8.406 1.00 93.06 117 PRO A N 1
ATOM 933 C CA . PRO A 1 117 ? -6.552 2.918 -7.887 1.00 93.06 117 PRO A CA 1
ATOM 934 C C . PRO A 1 117 ? -6.542 2.434 -6.430 1.00 93.06 117 PRO A C 1
ATOM 936 O O . PRO A 1 117 ? -7.429 2.795 -5.656 1.00 93.06 117 PRO A O 1
ATOM 939 N N . ILE A 1 118 ? -5.524 1.659 -6.040 1.00 93.06 118 ILE A N 1
ATOM 940 C CA . ILE A 1 118 ? -5.360 1.157 -4.668 1.00 93.06 118 ILE A CA 1
ATOM 941 C C . ILE A 1 118 ? -4.956 2.305 -3.741 1.00 93.06 118 ILE A C 1
ATOM 943 O O . ILE A 1 118 ? -5.523 2.440 -2.659 1.00 93.06 118 ILE A O 1
ATOM 947 N N . THR A 1 119 ? -4.030 3.167 -4.172 1.00 92.31 119 THR A N 1
ATOM 948 C CA . THR A 1 119 ? -3.622 4.351 -3.405 1.00 92.31 119 THR A CA 1
ATOM 949 C C . THR A 1 119 ? -4.798 5.304 -3.176 1.00 92.31 119 THR A C 1
ATOM 951 O O . THR A 1 119 ? -4.996 5.775 -2.059 1.00 92.31 119 THR A O 1
ATOM 954 N N . ILE A 1 120 ? -5.620 5.557 -4.203 1.00 93.19 120 ILE A N 1
ATOM 955 C CA . ILE A 1 120 ? -6.835 6.378 -4.079 1.00 93.19 120 ILE A CA 1
ATOM 956 C C . ILE A 1 120 ? -7.801 5.747 -3.080 1.00 93.19 120 ILE A C 1
ATOM 958 O O . ILE A 1 120 ? -8.257 6.432 -2.169 1.00 93.19 120 ILE A O 1
ATOM 962 N N . TRP A 1 121 ? -8.082 4.449 -3.216 1.00 94.06 121 TRP A N 1
ATOM 963 C CA . TRP A 1 121 ? -8.940 3.734 -2.275 1.00 94.06 121 TRP A CA 1
ATOM 964 C C . TRP A 1 121 ? -8.420 3.843 -0.836 1.00 94.06 121 TRP A C 1
ATOM 966 O O . TRP A 1 121 ? -9.195 4.130 0.073 1.00 94.06 121 TRP A O 1
ATOM 976 N N . LEU A 1 122 ? -7.112 3.676 -0.620 1.00 92.31 122 LEU A N 1
ATOM 977 C CA . LEU A 1 122 ? -6.529 3.779 0.714 1.00 92.31 122 LEU A CA 1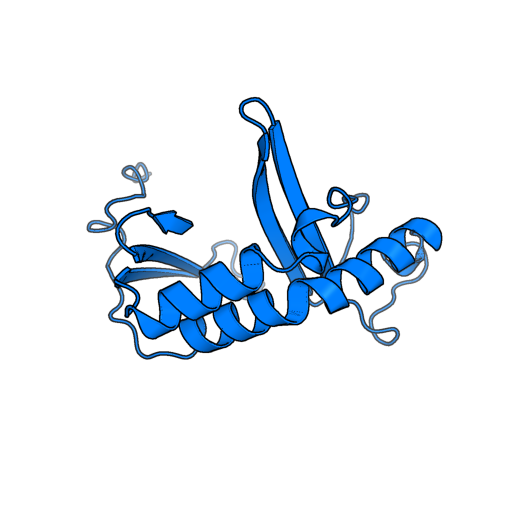
ATOM 978 C C . LEU A 1 122 ? -6.688 5.195 1.275 1.00 92.31 122 LEU A C 1
ATOM 980 O O . LEU A 1 122 ? -7.093 5.338 2.422 1.00 92.31 122 LEU A O 1
ATOM 984 N N . HIS A 1 123 ? -6.432 6.235 0.477 1.00 92.50 123 HIS A N 1
ATOM 985 C CA . HIS A 1 123 ? -6.651 7.618 0.901 1.00 92.50 123 HIS A CA 1
ATOM 986 C C . HIS A 1 123 ? -8.126 7.909 1.215 1.00 92.50 123 HIS A C 1
ATOM 988 O O . HIS A 1 123 ? -8.402 8.604 2.191 1.00 92.50 123 HIS A O 1
ATOM 994 N N . GLU A 1 124 ? -9.072 7.359 0.441 1.00 93.69 124 GLU A N 1
ATOM 995 C CA . GLU A 1 124 ? -10.506 7.450 0.753 1.00 93.69 124 GLU A CA 1
ATOM 996 C C . GLU A 1 124 ? -10.793 6.845 2.129 1.00 93.69 124 GLU A C 1
ATOM 998 O O . GLU A 1 124 ? -11.444 7.490 2.945 1.00 93.69 124 GLU A O 1
ATOM 1003 N N . ILE A 1 125 ? -10.285 5.637 2.407 1.00 93.94 125 ILE A N 1
ATOM 1004 C CA . ILE A 1 125 ? -10.447 4.978 3.708 1.00 93.94 125 ILE A CA 1
ATOM 1005 C C . ILE A 1 125 ? -9.782 5.793 4.818 1.00 93.94 125 ILE A C 1
ATOM 1007 O O . ILE A 1 125 ? -10.423 6.067 5.823 1.00 93.94 125 ILE A O 1
ATOM 1011 N N . MET A 1 126 ? -8.538 6.235 4.648 1.00 91.19 126 MET A N 1
ATOM 1012 C CA . MET A 1 126 ? -7.810 7.017 5.656 1.00 91.19 126 MET A CA 1
ATOM 1013 C C . MET A 1 126 ? -8.477 8.361 5.974 1.00 91.19 126 MET A C 1
ATOM 1015 O O . MET A 1 126 ? -8.381 8.830 7.103 1.00 91.19 126 MET A O 1
ATOM 1019 N N . GLY A 1 127 ? -9.153 8.978 5.002 1.00 91.88 127 GLY A N 1
ATOM 1020 C CA . GLY A 1 127 ? -9.845 10.258 5.169 1.00 91.88 127 GLY A CA 1
ATOM 1021 C C . GLY A 1 127 ? -11.196 10.174 5.887 1.00 91.88 127 GLY A C 1
ATOM 1022 O O . GLY A 1 127 ? -11.857 11.198 6.053 1.00 91.88 127 GLY A O 1
ATOM 1023 N N . MET A 1 128 ? -11.642 8.979 6.285 1.00 93.00 128 MET A N 1
ATOM 1024 C CA . MET A 1 128 ? -12.901 8.796 7.010 1.00 93.00 128 MET A CA 1
ATOM 1025 C C . MET A 1 128 ? -12.728 8.990 8.520 1.00 93.00 128 MET A C 1
ATOM 1027 O O . MET A 1 128 ? -11.666 8.760 9.094 1.00 93.00 128 MET A O 1
ATOM 1031 N N . ASN A 1 129 ? -13.823 9.369 9.183 1.00 91.75 129 ASN A N 1
ATOM 1032 C CA . ASN A 1 129 ? -13.867 9.537 10.634 1.00 91.75 129 ASN A CA 1
ATOM 1033 C C . ASN A 1 129 ? -14.051 8.181 11.326 1.00 91.75 129 ASN A C 1
ATOM 1035 O O . ASN A 1 129 ? -15.168 7.798 11.679 1.00 91.75 129 ASN A O 1
ATOM 1039 N N . TRP A 1 130 ? -12.955 7.447 11.495 1.00 92.69 130 TRP A N 1
ATOM 1040 C CA . TRP A 1 130 ? -12.947 6.198 12.252 1.00 92.69 130 TRP A CA 1
ATOM 1041 C C . TRP A 1 130 ? -12.874 6.452 13.751 1.00 92.69 130 TRP A C 1
ATOM 1043 O O . TRP A 1 130 ? -12.249 7.405 14.216 1.00 92.69 130 TRP A O 1
ATOM 1053 N N . GLN A 1 131 ? -13.481 5.553 14.519 1.00 92.69 131 GLN A N 1
ATOM 1054 C CA . GLN A 1 131 ? -13.297 5.545 15.958 1.00 92.69 131 GLN A CA 1
ATOM 1055 C C . GLN A 1 131 ? -11.913 4.976 16.284 1.00 92.69 131 GLN A C 1
ATOM 1057 O O . GLN A 1 131 ? -11.590 3.853 15.900 1.00 92.69 131 GLN A O 1
ATOM 1062 N N . GLU A 1 132 ? -11.105 5.762 16.990 1.00 92.31 132 GLU A N 1
ATOM 1063 C CA . GLU A 1 132 ? -9.805 5.314 17.478 1.00 92.31 132 GLU A CA 1
ATOM 1064 C C . GLU A 1 132 ? -9.976 4.241 18.560 1.00 92.31 132 GLU A C 1
ATOM 1066 O O . GLU A 1 132 ? -10.849 4.327 19.433 1.00 92.31 132 GLU A O 1
ATOM 1071 N N . VAL A 1 133 ? -9.123 3.223 18.496 1.00 90.00 133 VAL A N 1
ATOM 1072 C CA . VAL A 1 133 ? -9.068 2.120 19.450 1.00 90.00 133 VAL A CA 1
ATOM 1073 C C . VAL A 1 133 ? -7.810 2.290 20.302 1.00 90.00 133 VAL A C 1
ATOM 1075 O O . VAL A 1 133 ? -6.718 2.447 19.757 1.00 90.00 133 VAL A O 1
ATOM 1078 N N . PRO A 1 134 ? -7.911 2.253 21.642 1.00 85.06 134 PRO A N 1
ATOM 1079 C CA . PRO A 1 134 ? -6.723 2.317 22.480 1.00 85.06 134 PRO A CA 1
ATOM 1080 C C . PRO A 1 134 ? -5.849 1.067 22.262 1.00 85.06 134 PRO A C 1
ATOM 1082 O O . PRO A 1 134 ? -6.400 -0.026 22.108 1.00 85.06 134 PRO A O 1
ATOM 1085 N N . PRO A 1 135 ? -4.507 1.170 22.345 1.00 78.94 135 PRO A N 1
ATOM 1086 C CA . PRO A 1 135 ? -3.606 0.036 22.106 1.00 78.94 135 PRO A CA 1
ATOM 1087 C C . PRO A 1 135 ? -3.910 -1.206 22.948 1.00 78.94 135 PRO A C 1
ATOM 1089 O O . PRO A 1 135 ? -3.790 -2.326 22.471 1.00 78.94 135 PRO A O 1
ATOM 1092 N N . THR A 1 136 ? -4.388 -1.017 24.180 1.00 74.06 136 THR A N 1
ATOM 1093 C CA . THR A 1 136 ? -4.781 -2.098 25.103 1.00 74.06 136 THR A CA 1
ATOM 1094 C C . THR A 1 136 ? -6.017 -2.886 24.667 1.00 74.06 136 THR A C 1
ATOM 1096 O O . THR A 1 136 ? -6.311 -3.928 25.248 1.00 74.06 136 THR A O 1
ATOM 1099 N N . ARG A 1 137 ? -6.765 -2.380 23.684 1.00 74.12 137 ARG A N 1
ATOM 1100 C CA . ARG A 1 137 ? -7.943 -3.026 23.093 1.00 74.12 137 ARG A CA 1
ATOM 1101 C C . ARG A 1 137 ? -7.739 -3.379 21.621 1.00 74.12 137 ARG A C 1
ATOM 1103 O O . ARG A 1 137 ? -8.684 -3.865 21.010 1.00 74.12 137 ARG A O 1
ATOM 1110 N N . SER A 1 138 ? -6.545 -3.138 21.074 1.00 73.25 138 SER A N 1
ATOM 1111 C CA . SER A 1 138 ? -6.176 -3.632 19.750 1.00 73.25 138 SER A CA 1
ATOM 1112 C C . SER A 1 138 ? -6.232 -5.152 19.775 1.00 73.25 138 SER A C 1
ATOM 1114 O O . SER A 1 138 ? -5.636 -5.793 20.643 1.00 73.25 138 SER A O 1
ATOM 1116 N N . SER A 1 139 ? -6.954 -5.733 18.828 1.00 64.31 139 SER A N 1
ATOM 1117 C CA . SER A 1 139 ? -7.074 -7.187 18.709 1.00 64.31 139 SER A CA 1
ATOM 1118 C C . SER A 1 139 ? -5.823 -7.831 18.093 1.00 64.31 139 SER A C 1
ATOM 1120 O O . SER A 1 139 ? -5.722 -9.056 18.022 1.00 64.31 139 SER A O 1
ATOM 1122 N N . LEU A 1 140 ? -4.860 -7.009 17.653 1.00 61.25 140 LEU A N 1
ATOM 1123 C CA . LEU A 1 140 ? -3.807 -7.403 16.715 1.00 61.25 140 LEU A CA 1
ATOM 1124 C C . LEU A 1 140 ? -2.385 -7.071 17.183 1.00 61.25 140 LEU A C 1
ATOM 1126 O O . LEU A 1 140 ? -1.423 -7.595 16.620 1.00 61.25 140 LEU A O 1
ATOM 1130 N N . CYS A 1 141 ? -2.234 -6.274 18.242 1.00 53.09 141 CYS A N 1
ATOM 1131 C CA . CYS A 1 141 ? -0.936 -5.993 18.849 1.00 53.09 141 CYS A CA 1
ATOM 1132 C C . CYS A 1 141 ? -0.822 -6.748 20.178 1.00 53.09 141 CYS A C 1
ATOM 1134 O O . CYS A 1 141 ? -1.474 -6.399 21.162 1.00 53.09 141 CYS A O 1
ATOM 1136 N N . GLY A 1 142 ? 0.020 -7.785 20.218 1.00 44.56 142 GLY A N 1
ATOM 1137 C CA . GLY A 1 142 ? 0.448 -8.391 21.476 1.00 44.56 142 GLY A CA 1
ATOM 1138 C C . GLY A 1 142 ? 1.002 -7.320 22.418 1.00 44.56 142 GLY A C 1
ATOM 1139 O O . GLY A 1 142 ? 1.694 -6.405 21.979 1.00 44.56 142 GLY A O 1
ATOM 1140 N N . VAL A 1 143 ? 0.643 -7.437 23.697 1.00 42.25 143 VAL A N 1
ATOM 1141 C CA . VAL A 1 143 ? 1.053 -6.580 24.816 1.00 42.25 143 VAL A CA 1
ATOM 1142 C C . VAL A 1 143 ? 2.500 -6.112 24.634 1.00 42.25 143 VAL A C 1
ATOM 1144 O O . VAL A 1 143 ? 3.421 -6.926 24.686 1.00 42.25 143 VAL A O 1
ATOM 1147 N N . TYR A 1 144 ? 2.711 -4.810 24.421 1.00 41.72 144 TYR A N 1
ATOM 1148 C CA . TYR A 1 144 ? 4.048 -4.242 24.562 1.00 41.72 144 TYR A CA 1
ATOM 1149 C C . TYR A 1 144 ? 4.482 -4.470 26.015 1.00 41.72 144 TYR A C 1
ATOM 1151 O O . TYR A 1 144 ? 3.721 -4.097 26.915 1.00 41.72 144 TYR A O 1
ATOM 1159 N N . PRO A 1 145 ? 5.646 -5.090 26.284 1.00 36.56 145 PRO A N 1
ATOM 1160 C CA . PRO A 1 145 ? 6.170 -5.109 27.636 1.00 36.56 145 PRO A CA 1
ATOM 1161 C C . PRO A 1 145 ? 6.347 -3.654 28.069 1.00 36.56 145 PRO A C 1
ATOM 1163 O O . PRO A 1 145 ? 7.026 -2.870 27.408 1.00 36.56 145 PRO A O 1
ATOM 1166 N N . THR A 1 146 ? 5.664 -3.285 29.145 1.00 38.31 146 THR A N 1
ATOM 1167 C CA . THR A 1 146 ? 5.996 -2.087 29.903 1.00 38.31 146 THR A CA 1
ATOM 1168 C C . THR A 1 146 ? 7.404 -2.293 30.450 1.00 38.31 146 THR A C 1
ATOM 1170 O O . THR A 1 146 ? 7.592 -3.184 31.283 1.00 38.31 146 THR A O 1
ATOM 1173 N N . GLU A 1 147 ? 8.376 -1.533 29.950 1.00 37.91 147 GLU A N 1
ATOM 1174 C CA . GLU A 1 147 ? 9.606 -1.266 30.705 1.00 37.91 147 GLU A CA 1
ATOM 1175 C C . GLU A 1 147 ? 9.317 -0.271 31.833 1.00 37.91 147 GLU A C 1
ATOM 1177 O O . GLU A 1 147 ? 8.557 0.698 31.590 1.00 37.91 147 GLU A O 1
#

Secondary structure (DSSP, 8-state):
-B-TTSEEEEEEEE--TT-SS-EEEEEEEE--HHHHHHHHHHHTSHHHHTPPP--PPPSS---SEEEEEEEE-SSS-EEEEEEEE--TTSPPTTSTTTTS-HHHHHHHHHHHHHHHHHHHHHHHHHTS-PPB--GGG-SSS------

Solvent-accessible surface area (backbone atoms only — not comparable to full-atom values): 9081 Å² total; per-residue (Å²): 94,74,49,100,85,37,35,36,48,48,77,49,76,50,64,61,83,87,52,92,60,62,51,78,46,37,36,64,53,68,52,51,72,67,60,45,49,53,50,52,56,41,60,68,29,70,61,47,72,69,50,67,69,46,80,80,80,67,86,75,63,69,69,89,42,72,49,70,50,78,43,74,84,49,101,88,42,74,42,50,36,39,27,62,48,75,59,88,88,74,60,48,88,84,29,36,72,63,61,48,57,67,74,56,54,49,50,22,53,55,34,44,63,48,40,40,62,51,53,51,51,50,50,57,61,69,72,49,94,70,65,77,44,59,73,94,69,44,94,81,57,78,81,74,81,83,126

Organism: NCBI:txid388466

Foldseek 3Di:
DADPQQKDKDWDWADDPPDPGTDIWIFIDGDDPVLVVLLVVLCPPPLNLPQDFQDDFDPPADAPDWDWDWDDNDPPDTGIAIATDHDPVPDDPPHPPNPPDVVNVVSRVSSCVSCVSVVVSVVVVVPDDTDIDPPVRPPPDDDDPDD